Protein AF-A0A3M7P753-F1 (afdb_monomer)

Foldseek 3Di:
DDDDDDDDDDDDDDPPPPPVPPPPPDPDDDPDDDPDFDKDWQDWDQDPVVVVVCQCVCVGLLFNWDWDDWDQDQQGIKTKTAGPCVVVPGPKMKIWGQGPVRTTTIIITPSCPVRDDSDPVPPPPPPDDD

Secondary structure (DSSP, 8-state):
--------------------------SS----SSSPPPEEEEEE-S-HHHHHHHHHTT-STTS-EEEEEEEEETTEEEEEEEEGGGGGT---EEEEEEETT--EEEEEE----TTS-S-GGGTTS-----

Mean predicted aligned error: 15.78 Å

Solvent-accessible surface area (backbone atoms only — not comparable to full-atom values): 8596 Å² total; per-residue (Å²): 140,88,85,86,90,83,84,89,83,91,79,87,80,85,78,80,78,75,71,78,78,79,71,74,84,64,96,59,92,74,84,80,84,74,96,65,82,53,67,44,82,74,50,71,56,94,46,74,67,59,50,52,49,35,40,74,70,35,69,50,86,60,35,56,67,37,85,72,51,75,45,83,48,97,69,26,40,39,36,35,26,36,38,69,51,36,90,75,68,42,82,42,38,37,36,40,39,41,28,77,89,69,49,36,39,36,31,36,26,63,86,73,56,88,77,52,74,74,72,71,84,70,83,83,78,80,88,72,87,131

Nearest PDB structures (foldseek):
  8k31-assembly1_B  TM=5.713E-01  e=4.071E-02  Arabidopsis thaliana
  6j4g-assembly1_B  TM=6.780E-01  e=1.963E-01  Arabidopsis thaliana
  6j4e-assembly1_B  TM=6.918E-01  e=3.950E-01  Arabidopsis thaliana
  2xnf-assembly1_A  TM=4.597E-01  e=1.343E+00  Homo sapiens
  6td9-assembly1_A  TM=3.100E-01  e=1.343E+00  Pseudomonas aeruginosa PAO1

Radius of gyration: 22.01 Å; Cα contacts (8 Å, |Δi|>4): 156; chains: 1; bounding box: 57×70×33 Å

Sequence (130 aa):
MEITESSERILENEIDETINDSEEIESQPRAKRGKGLVYDHLCNFESFETISEEIKNGKIGHNQWIFCGLKNTQNGDKYWYDCSFSKHGCKVRMFLLITSDNVKRVFVSNNEHDNHEEDARDASATTSLR

Organism: Brachionus plicatilis (NCBI:txid10195)

pLDDT: mean 71.64, std 20.04, range [32.22, 94.56]

Structure (mmCIF, N/CA/C/O backbone):
data_AF-A0A3M7P753-F1
#
_entry.id   AF-A0A3M7P753-F1
#
loop_
_atom_site.group_PDB
_atom_site.id
_atom_site.type_symbol
_atom_site.label_atom_id
_atom_site.label_alt_id
_atom_site.label_comp_id
_atom_site.label_asym_id
_atom_site.label_entity_id
_atom_site.label_seq_id
_atom_site.pdbx_PDB_ins_code
_atom_site.Cartn_x
_atom_site.Cartn_y
_atom_site.Cartn_z
_atom_site.occupancy
_atom_site.B_iso_or_equiv
_atom_site.auth_seq_id
_atom_site.auth_comp_id
_atom_site.auth_asym_id
_atom_site.auth_atom_id
_atom_site.pdbx_PDB_model_num
ATOM 1 N N . MET A 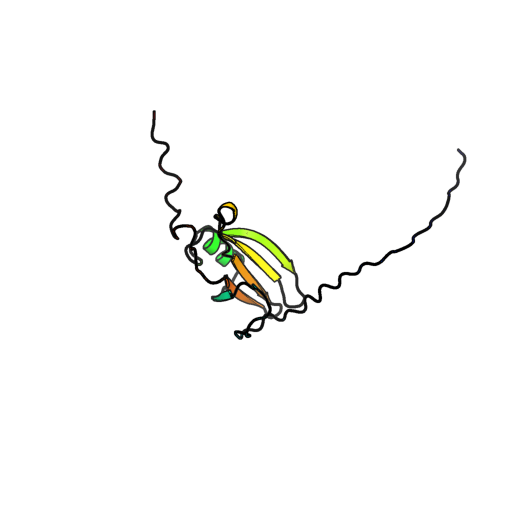1 1 ? 4.868 59.446 12.904 1.00 50.25 1 MET A N 1
ATOM 2 C CA . MET A 1 1 ? 3.474 59.010 13.096 1.00 50.25 1 MET A CA 1
ATOM 3 C C . MET A 1 1 ? 2.635 59.796 12.126 1.00 50.25 1 MET A C 1
ATOM 5 O O . MET A 1 1 ? 2.622 61.005 12.262 1.00 50.25 1 MET A O 1
ATOM 9 N N . GLU A 1 2 ? 2.027 59.110 11.168 1.00 43.06 2 GLU A N 1
ATOM 10 C CA . GLU A 1 2 ? 0.705 59.377 10.595 1.00 43.06 2 GLU A CA 1
ATOM 11 C C . GLU A 1 2 ? 0.325 58.122 9.785 1.00 43.06 2 GLU A C 1
ATOM 13 O O . GLU A 1 2 ? 1.200 57.399 9.306 1.00 43.06 2 GLU A O 1
ATOM 18 N N . ILE A 1 3 ? -0.964 57.794 9.814 1.00 48.00 3 ILE A N 1
ATOM 19 C CA . ILE A 1 3 ? -1.592 56.486 9.565 1.00 48.00 3 ILE A CA 1
ATOM 20 C C . ILE A 1 3 ? -2.445 56.585 8.282 1.00 48.00 3 ILE A C 1
ATOM 22 O O . ILE A 1 3 ? -2.751 57.697 7.858 1.00 48.00 3 ILE A O 1
ATOM 26 N N . THR A 1 4 ? -2.894 55.426 7.777 1.00 43.78 4 THR A N 1
ATOM 27 C CA . THR A 1 4 ? -4.009 55.114 6.835 1.00 43.78 4 THR A CA 1
ATOM 28 C C . THR A 1 4 ? -3.548 54.667 5.439 1.00 43.78 4 THR A C 1
ATOM 30 O O . THR A 1 4 ? -2.857 55.393 4.737 1.00 43.78 4 THR A O 1
ATOM 33 N N . GLU A 1 5 ? -3.616 53.368 5.114 1.00 52.47 5 GLU A N 1
ATOM 34 C CA . GLU A 1 5 ? -4.777 52.532 4.717 1.00 52.47 5 GLU A CA 1
ATOM 35 C C . GLU A 1 5 ? -5.322 52.845 3.309 1.00 52.47 5 GLU A C 1
ATOM 37 O O . GLU A 1 5 ? -6.001 53.843 3.091 1.00 52.47 5 GLU A O 1
ATOM 42 N N . SER A 1 6 ? -5.086 51.931 2.359 1.00 54.47 6 SER A N 1
ATOM 43 C CA . SER A 1 6 ? -5.949 51.709 1.188 1.00 54.47 6 SER A CA 1
ATOM 44 C C . SER A 1 6 ? -5.965 50.194 0.908 1.00 54.47 6 SER A C 1
ATOM 46 O O . SER A 1 6 ? -4.929 49.578 0.688 1.00 54.47 6 SER A O 1
ATOM 48 N N . SER A 1 7 ? -7.014 49.492 1.335 1.00 52.59 7 SER A N 1
ATOM 49 C CA . SER A 1 7 ? -8.327 49.280 0.704 1.00 52.59 7 SER A CA 1
ATOM 50 C C . SER A 1 7 ? -8.292 48.219 -0.410 1.00 52.59 7 SER A C 1
ATOM 52 O O . SER A 1 7 ? -7.679 48.386 -1.462 1.00 52.59 7 SER A O 1
ATOM 54 N N . GLU A 1 8 ? -8.955 47.112 -0.078 1.00 51.38 8 GLU A N 1
ATOM 55 C CA . GLU A 1 8 ? -9.165 45.846 -0.781 1.00 51.38 8 GLU A CA 1
ATOM 56 C C . GLU A 1 8 ? -9.683 45.997 -2.213 1.00 51.38 8 GLU A C 1
ATOM 58 O O . GLU A 1 8 ? -10.508 46.876 -2.450 1.00 51.38 8 GLU A O 1
ATOM 63 N N . ARG A 1 9 ? -9.322 45.049 -3.103 1.00 50.38 9 ARG A N 1
ATOM 64 C CA . ARG A 1 9 ? -10.227 44.454 -4.117 1.00 50.38 9 ARG A CA 1
ATOM 65 C C . ARG A 1 9 ? -9.824 43.003 -4.403 1.00 50.38 9 ARG A C 1
ATOM 67 O O . ARG A 1 9 ? -8.890 42.744 -5.156 1.00 50.38 9 ARG A O 1
ATOM 74 N N . ILE A 1 10 ? -10.552 42.079 -3.785 1.00 52.84 10 ILE A N 1
ATOM 75 C CA . ILE A 1 10 ? -10.675 40.679 -4.200 1.00 52.84 10 ILE A CA 1
ATOM 76 C C . ILE A 1 10 ? -11.461 40.671 -5.513 1.00 52.84 10 ILE A C 1
ATOM 78 O O . ILE A 1 10 ? -12.534 41.269 -5.562 1.00 52.84 10 ILE A O 1
ATOM 82 N N . LEU A 1 11 ? -10.961 39.994 -6.547 1.00 49.19 11 LEU A N 1
ATOM 83 C CA . LEU A 1 11 ? -11.823 39.360 -7.541 1.00 49.19 11 LEU A CA 1
ATOM 84 C C . LEU A 1 11 ? -11.255 37.987 -7.883 1.00 49.19 11 LEU A C 1
ATOM 86 O O . LEU A 1 11 ? -10.177 37.839 -8.460 1.00 49.19 11 LEU A O 1
ATOM 90 N N . GLU A 1 12 ? -12.026 37.015 -7.424 1.00 51.06 12 GLU A N 1
ATOM 91 C CA . GLU A 1 12 ? -12.032 35.609 -7.763 1.00 51.06 12 GLU A CA 1
ATOM 92 C C . GLU A 1 12 ? -12.062 35.439 -9.280 1.00 51.06 12 GLU A C 1
ATOM 94 O O . GLU A 1 12 ? -12.852 36.087 -9.958 1.00 51.06 12 GLU A O 1
ATOM 99 N N . ASN A 1 13 ? -11.253 34.522 -9.799 1.00 49.16 13 ASN A N 1
ATOM 100 C CA . ASN A 1 13 ? -11.651 33.766 -10.973 1.00 49.16 13 ASN A CA 1
ATOM 101 C C . ASN A 1 13 ? -11.432 32.295 -10.639 1.00 49.16 13 ASN A C 1
ATOM 103 O O . ASN A 1 13 ? -10.321 31.766 -10.691 1.00 49.16 13 ASN A O 1
ATOM 107 N N . GLU A 1 14 ? -12.541 31.697 -10.224 1.00 55.38 14 GLU A N 1
ATOM 108 C CA . GLU A 1 14 ? -12.791 30.273 -10.134 1.00 55.38 14 GLU A CA 1
ATOM 109 C C . GLU A 1 14 ? -12.331 29.575 -11.418 1.00 55.38 14 GLU A C 1
ATOM 111 O O . GLU A 1 14 ? -12.816 29.852 -12.516 1.00 55.38 14 GLU A O 1
ATOM 116 N N . ILE A 1 15 ? -11.426 28.616 -11.268 1.00 55.38 15 ILE A N 1
ATOM 117 C CA . ILE A 1 15 ? -11.492 27.401 -12.070 1.00 55.38 15 ILE A CA 1
ATOM 118 C C . ILE A 1 15 ? -11.476 26.276 -11.048 1.00 55.38 15 ILE A C 1
ATOM 120 O O . ILE A 1 15 ? -10.440 25.707 -10.710 1.00 55.38 15 ILE A O 1
ATOM 124 N N . ASP A 1 16 ? -12.654 26.056 -10.474 1.00 48.38 16 ASP A N 1
ATOM 125 C CA . ASP A 1 16 ? -12.979 24.856 -9.725 1.00 48.38 16 ASP A CA 1
ATOM 126 C C . ASP A 1 16 ? -12.982 23.692 -10.723 1.00 48.38 16 ASP A C 1
ATOM 128 O O . ASP A 1 16 ? -14.005 23.327 -11.308 1.00 48.38 16 ASP A O 1
ATOM 132 N N . GLU A 1 17 ? -11.796 23.145 -10.998 1.00 49.81 17 GLU A N 1
ATOM 133 C CA . GLU A 1 17 ? -11.681 21.810 -11.568 1.00 49.81 17 GLU A CA 1
ATOM 134 C C . GLU A 1 17 ? -12.139 20.830 -10.487 1.00 49.81 17 GLU A C 1
ATOM 136 O O . GLU A 1 17 ? -11.339 20.194 -9.800 1.00 49.81 17 GLU A O 1
ATOM 141 N N . THR A 1 18 ? -13.461 20.722 -10.336 1.00 50.25 18 THR A N 1
ATOM 142 C CA . THR A 1 18 ? -14.122 19.609 -9.664 1.00 50.25 18 THR A CA 1
ATOM 143 C C . THR A 1 18 ? -13.765 18.337 -10.418 1.00 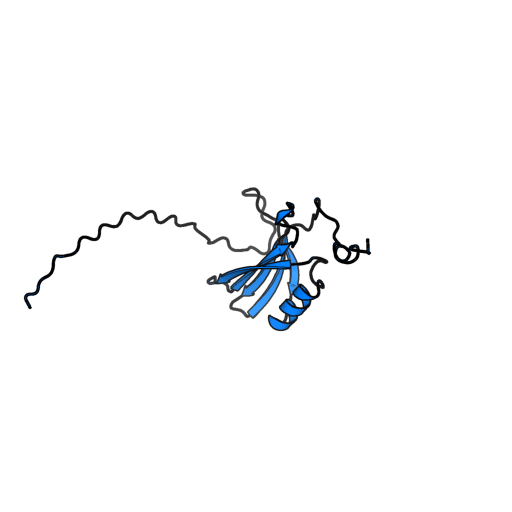50.25 18 THR A C 1
ATOM 145 O O . THR A 1 18 ? -14.511 17.813 -11.248 1.00 50.25 18 THR A O 1
ATOM 148 N N . ILE A 1 19 ? -12.586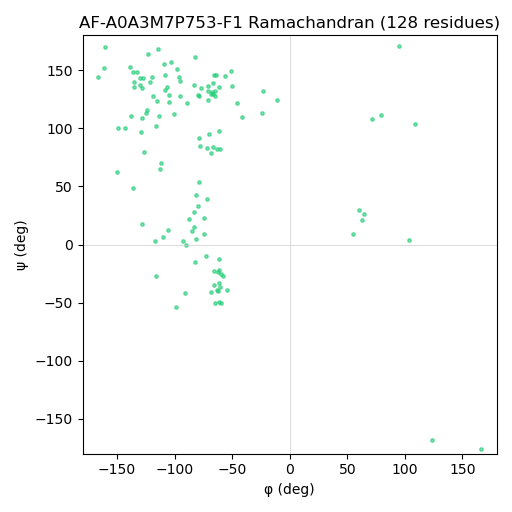 17.800 -10.117 1.00 49.03 19 ILE A N 1
ATOM 149 C CA . ILE A 1 19 ? -12.307 16.389 -10.295 1.00 49.03 19 ILE A CA 1
ATOM 150 C C . ILE A 1 19 ? -13.308 15.714 -9.368 1.00 49.03 19 ILE A C 1
ATOM 152 O O . ILE A 1 19 ? -13.144 15.689 -8.150 1.00 49.03 19 ILE A O 1
ATOM 156 N N . ASN A 1 20 ? -14.414 15.266 -9.954 1.00 46.00 20 ASN A N 1
ATOM 157 C CA . ASN A 1 20 ? -15.421 14.465 -9.290 1.00 46.00 20 ASN A CA 1
ATOM 158 C C . ASN A 1 20 ? -14.770 13.137 -8.880 1.00 46.00 20 ASN A C 1
ATOM 160 O O . ASN A 1 20 ? -14.865 12.136 -9.583 1.00 46.00 20 ASN A O 1
ATOM 164 N N . ASP A 1 21 ? -14.068 13.158 -7.752 1.00 50.16 21 ASP A N 1
ATOM 165 C CA . ASP A 1 21 ? -13.263 12.070 -7.195 1.00 50.16 21 ASP A CA 1
ATOM 166 C C . ASP A 1 21 ? -14.138 11.076 -6.407 1.00 50.16 21 ASP A C 1
ATOM 168 O O . ASP A 1 21 ? -13.696 10.418 -5.466 1.00 50.16 21 ASP A O 1
ATOM 172 N N . SER A 1 22 ? -15.412 10.970 -6.798 1.00 46.88 22 SER A N 1
ATOM 173 C CA . SER A 1 22 ? -16.346 9.940 -6.340 1.00 46.88 22 SER A CA 1
ATOM 174 C C . SER A 1 22 ? -16.139 8.640 -7.123 1.00 46.88 22 SER A C 1
ATOM 176 O O . SER A 1 22 ? -17.103 7.996 -7.536 1.00 46.88 22 SER A O 1
ATOM 178 N N . GLU A 1 23 ? -14.887 8.236 -7.356 1.00 47.94 23 GLU A N 1
ATOM 179 C CA . GLU A 1 23 ? -14.609 6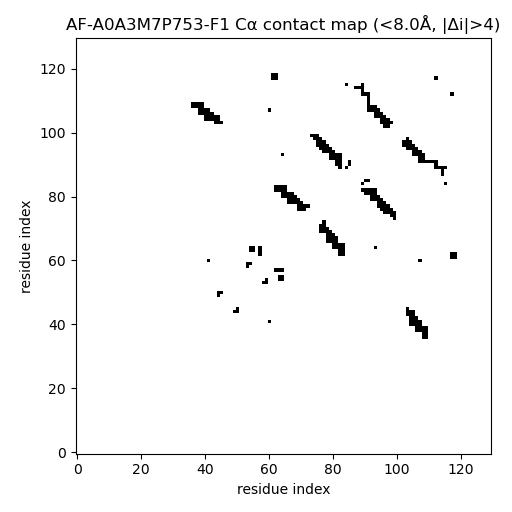.861 -7.762 1.00 47.94 23 GLU A CA 1
ATOM 180 C C . GLU A 1 23 ? -14.679 5.979 -6.514 1.00 47.94 23 GLU A C 1
ATOM 182 O O . GLU A 1 23 ? -13.697 5.703 -5.824 1.00 47.94 23 GLU A O 1
ATOM 187 N N . GLU A 1 24 ? -15.915 5.581 -6.215 1.00 45.41 24 GLU A N 1
ATOM 188 C CA . GLU A 1 24 ? -16.249 4.381 -5.465 1.00 45.41 24 GLU A CA 1
ATOM 189 C C . GLU A 1 24 ? -15.330 3.249 -5.943 1.00 45.41 24 GLU A C 1
ATOM 191 O O . GLU A 1 24 ? -15.414 2.796 -7.087 1.00 45.41 24 GLU A O 1
ATOM 196 N N . ILE A 1 25 ? -14.391 2.836 -5.086 1.00 49.91 25 ILE A N 1
ATOM 197 C CA . ILE A 1 25 ? -13.548 1.667 -5.340 1.00 49.91 25 ILE A CA 1
ATOM 198 C C . ILE A 1 25 ? -14.468 0.462 -5.180 1.00 49.91 25 ILE A C 1
ATOM 200 O O . ILE A 1 25 ? -14.587 -0.126 -4.104 1.00 49.91 25 ILE A O 1
ATOM 204 N N . GLU A 1 26 ? -15.191 0.147 -6.247 1.00 44.44 26 GLU A N 1
ATOM 205 C CA . GLU A 1 26 ? -16.006 -1.045 -6.299 1.00 44.44 26 GLU A CA 1
ATOM 206 C C . GLU A 1 26 ? -15.129 -2.286 -6.161 1.00 44.44 26 GLU A C 1
ATOM 208 O O . GLU A 1 26 ? -14.088 -2.437 -6.797 1.00 44.44 26 GLU A O 1
ATOM 213 N N . SER A 1 27 ? -15.600 -3.213 -5.333 1.00 48.56 27 SER A N 1
ATOM 214 C CA . SER A 1 27 ? -15.001 -4.528 -5.094 1.00 48.56 27 SER A CA 1
ATOM 215 C C . SER A 1 27 ? -15.218 -5.521 -6.247 1.00 48.56 27 SER A C 1
ATOM 217 O O . SER A 1 27 ? -14.914 -6.705 -6.106 1.00 48.56 27 SER A O 1
ATOM 219 N N . GLN A 1 28 ? -15.743 -5.061 -7.388 1.00 42.50 28 GLN A N 1
ATOM 220 C CA . GLN A 1 28 ? -16.011 -5.873 -8.572 1.00 42.50 28 GLN A CA 1
ATOM 221 C C . GLN A 1 28 ? -15.211 -5.368 -9.781 1.00 42.50 28 GLN A C 1
ATOM 223 O O . GLN A 1 28 ? -15.048 -4.158 -9.952 1.00 42.50 28 GLN A O 1
ATOM 228 N N . PRO A 1 29 ? -14.733 -6.266 -10.662 1.00 41.53 29 PRO A N 1
ATOM 229 C CA . PRO A 1 29 ? -14.021 -5.870 -11.868 1.00 41.53 29 PRO A CA 1
ATOM 230 C C . PRO A 1 29 ? -15.000 -5.221 -12.857 1.00 41.53 29 PRO A C 1
ATOM 232 O O . PRO A 1 29 ? -15.669 -5.900 -13.637 1.00 41.53 29 PRO A O 1
ATOM 235 N N . ARG A 1 30 ? -15.097 -3.886 -12.840 1.00 46.62 30 ARG A N 1
ATOM 236 C CA . ARG A 1 30 ? -15.798 -3.132 -13.887 1.00 46.62 30 ARG A CA 1
ATOM 237 C C . ARG A 1 30 ? -14.997 -3.161 -15.188 1.00 46.62 30 ARG A C 1
ATOM 239 O O . ARG A 1 30 ? -13.787 -2.937 -15.214 1.00 46.62 30 ARG A O 1
ATOM 246 N N . ALA A 1 31 ? -15.697 -3.380 -16.298 1.00 46.97 31 ALA A N 1
ATOM 247 C CA . ALA A 1 31 ? -15.132 -3.221 -17.629 1.00 46.97 31 ALA A CA 1
ATOM 248 C C . ALA A 1 31 ? -14.815 -1.738 -17.924 1.00 46.97 31 ALA A C 1
ATOM 250 O O . ALA A 1 31 ? -15.635 -0.847 -17.716 1.00 46.97 31 ALA A O 1
ATOM 251 N N . LYS A 1 32 ? -13.588 -1.536 -18.416 1.00 52.06 32 LYS A N 1
ATOM 252 C CA . LYS A 1 32 ? -12.870 -0.320 -18.843 1.00 52.06 32 LYS A CA 1
ATOM 253 C C . LYS A 1 32 ? -13.649 1.000 -18.997 1.00 52.06 32 LYS A C 1
ATOM 255 O O . LYS A 1 32 ? -14.424 1.184 -19.935 1.00 52.06 32 LYS A O 1
ATOM 260 N N . ARG A 1 33 ? -13.143 2.012 -18.281 1.00 32.22 33 ARG A N 1
ATOM 261 C CA . ARG A 1 33 ? -12.933 3.375 -18.800 1.00 32.22 33 ARG A CA 1
ATOM 262 C C . ARG A 1 33 ? -11.476 3.790 -18.512 1.00 32.22 33 ARG A C 1
ATOM 264 O O . ARG A 1 33 ? -11.108 3.994 -17.367 1.00 32.22 33 ARG A O 1
ATOM 271 N N . GLY A 1 34 ? -10.637 3.875 -19.551 1.00 42.69 34 GLY A N 1
ATOM 272 C CA . GLY A 1 34 ? -9.250 4.379 -19.473 1.00 42.69 34 GLY A CA 1
ATOM 273 C C . GLY A 1 34 ? -8.134 3.331 -19.294 1.00 42.69 34 GLY A C 1
ATOM 274 O O . GLY A 1 34 ? -8.389 2.151 -19.066 1.00 42.69 34 GLY A O 1
ATOM 275 N N . LYS A 1 35 ? -6.870 3.781 -19.410 1.00 55.16 35 LYS A N 1
ATOM 276 C CA . LYS A 1 35 ? -5.624 3.028 -19.113 1.00 55.16 35 LYS A CA 1
ATOM 277 C C . LYS A 1 35 ? -5.430 2.829 -17.592 1.00 55.16 35 LYS A C 1
ATOM 279 O O . LYS A 1 35 ? -4.330 3.023 -17.082 1.00 55.16 35 LYS A O 1
ATOM 284 N N . GLY A 1 36 ? -6.511 2.564 -16.861 1.00 56.69 36 GLY A N 1
ATOM 285 C CA . GLY A 1 36 ? -6.481 2.409 -15.410 1.00 56.69 36 GLY A CA 1
ATOM 286 C C . GLY A 1 36 ? -5.698 1.160 -15.015 1.00 56.69 36 GLY A C 1
ATOM 287 O O . GLY A 1 36 ? -5.816 0.123 -15.667 1.00 56.69 36 GLY A O 1
ATOM 288 N N . LEU A 1 37 ? -4.885 1.273 -13.966 1.00 67.19 37 LEU A N 1
ATOM 289 C CA . LEU A 1 37 ? -4.260 0.119 -13.328 1.00 67.19 37 LEU A CA 1
ATOM 290 C C . LEU A 1 37 ? -5.363 -0.722 -12.670 1.00 67.19 37 LEU A C 1
ATOM 292 O O . LEU A 1 37 ? -6.201 -0.184 -11.950 1.00 67.19 37 LEU A O 1
ATOM 296 N N . VAL A 1 38 ? -5.373 -2.026 -12.944 1.00 76.06 38 VAL A N 1
ATOM 297 C CA . VAL A 1 38 ? -6.232 -2.993 -12.243 1.00 76.06 38 VAL A CA 1
ATOM 298 C C . VAL A 1 38 ? -5.527 -3.381 -10.954 1.00 76.06 38 VAL A C 1
ATOM 300 O O . VAL A 1 38 ? -4.316 -3.573 -10.990 1.00 76.06 38 VAL A O 1
ATOM 303 N N . TYR A 1 39 ? -6.261 -3.472 -9.847 1.00 84.06 39 TYR A N 1
ATOM 304 C CA . TYR A 1 39 ? -5.721 -3.802 -8.531 1.00 84.06 39 TYR A CA 1
ATOM 305 C C . TYR A 1 39 ? -6.333 -5.092 -8.000 1.00 84.06 39 TYR A C 1
ATOM 307 O O . TYR A 1 39 ? -7.555 -5.196 -7.905 1.00 84.06 39 TYR A O 1
ATOM 315 N N . ASP A 1 40 ? -5.478 -6.021 -7.591 1.00 86.75 40 ASP A N 1
ATOM 316 C CA . ASP A 1 40 ? -5.871 -7.265 -6.946 1.00 86.75 40 ASP A CA 1
ATOM 317 C C . ASP A 1 40 ? -5.808 -7.118 -5.429 1.00 86.75 40 ASP A C 1
ATOM 319 O O . ASP A 1 40 ? -4.908 -6.475 -4.879 1.00 86.75 40 ASP A O 1
ATOM 323 N N . HIS A 1 41 ? -6.780 -7.713 -4.736 1.00 90.19 41 HIS A N 1
ATOM 324 C CA . HIS A 1 41 ? -6.736 -7.841 -3.282 1.00 90.19 41 HIS A CA 1
ATOM 325 C C . HIS A 1 41 ? -5.669 -8.864 -2.901 1.00 90.19 41 HIS A C 1
ATOM 327 O O . HIS A 1 41 ? -5.716 -10.006 -3.352 1.00 90.19 41 HIS A O 1
ATOM 333 N N . LEU A 1 42 ? -4.718 -8.449 -2.065 1.00 89.06 42 LEU A N 1
ATOM 334 C CA . LEU A 1 42 ? -3.614 -9.305 -1.642 1.00 89.06 42 LEU A CA 1
ATOM 335 C C . LEU A 1 42 ? -3.876 -9.923 -0.266 1.00 89.06 42 LEU A C 1
ATOM 337 O O . LEU A 1 42 ? -3.793 -11.137 -0.097 1.00 89.06 42 LEU A O 1
ATOM 341 N N . CYS A 1 43 ? -4.175 -9.091 0.734 1.00 91.31 43 CYS A N 1
ATOM 342 C CA . CYS A 1 43 ? -4.436 -9.549 2.096 1.00 91.31 43 CYS A CA 1
ATOM 343 C C . CYS A 1 43 ? -5.199 -8.509 2.928 1.00 91.31 43 CYS A C 1
ATOM 345 O O . CYS A 1 43 ? -5.382 -7.354 2.532 1.00 91.31 43 CYS A O 1
ATOM 347 N N . ASN A 1 44 ? -5.655 -8.938 4.104 1.00 94.56 44 ASN A N 1
ATOM 348 C CA . ASN A 1 44 ? -6.148 -8.059 5.163 1.00 94.56 44 ASN A CA 1
ATOM 349 C C . ASN A 1 44 ? -5.073 -7.932 6.248 1.00 94.56 44 ASN A C 1
ATOM 351 O O . ASN A 1 44 ? -4.243 -8.829 6.387 1.00 94.56 44 ASN A O 1
ATOM 355 N N . PHE A 1 45 ? -5.110 -6.858 7.037 1.00 93.94 45 PHE A N 1
ATOM 356 C CA . PHE A 1 45 ? -4.160 -6.646 8.134 1.00 93.94 45 PHE A CA 1
ATOM 357 C C . PHE A 1 45 ? -4.841 -6.093 9.389 1.00 93.94 45 PHE A C 1
ATOM 359 O O . PHE A 1 45 ? -5.862 -5.417 9.308 1.00 93.94 45 PHE A O 1
ATOM 366 N N . GLU A 1 46 ? -4.275 -6.360 10.565 1.00 90.88 46 GLU A N 1
ATOM 367 C CA . GLU A 1 46 ? -4.879 -5.952 11.842 1.00 90.88 46 GLU A CA 1
ATOM 368 C C . GLU A 1 46 ? -4.408 -4.571 12.308 1.00 90.88 46 GLU A C 1
ATOM 370 O O . GLU A 1 46 ? -5.212 -3.749 12.756 1.00 90.88 46 GLU A O 1
ATOM 375 N N . SER A 1 47 ? -3.113 -4.285 12.168 1.00 91.12 47 SER A N 1
ATOM 376 C CA . SER A 1 47 ? -2.487 -3.037 12.609 1.00 91.12 47 SER A CA 1
ATOM 377 C C . SER A 1 47 ? -1.639 -2.424 11.504 1.00 91.12 47 SER A C 1
ATOM 379 O O . SER A 1 47 ? -0.961 -3.132 10.754 1.00 91.12 47 SER A O 1
ATOM 381 N N . PHE A 1 48 ? -1.656 -1.090 11.435 1.00 89.38 48 PHE A N 1
ATOM 382 C CA . PHE A 1 48 ? -0.803 -0.336 10.522 1.00 89.38 48 PHE A CA 1
ATOM 383 C C . PHE A 1 48 ? 0.687 -0.564 10.816 1.00 89.38 48 PHE A C 1
ATOM 385 O O . PHE A 1 48 ? 1.499 -0.594 9.895 1.00 89.38 48 PHE A O 1
ATOM 392 N N . GLU A 1 49 ? 1.049 -0.770 12.083 1.00 91.44 49 GLU A N 1
ATOM 393 C CA . GLU A 1 49 ? 2.428 -1.042 12.498 1.00 91.44 49 GLU A CA 1
ATOM 394 C C . GLU A 1 49 ? 2.916 -2.376 11.927 1.00 91.44 49 GLU A C 1
ATOM 396 O O . GLU A 1 49 ? 3.941 -2.415 11.247 1.00 91.44 49 GLU A O 1
ATOM 401 N N . THR A 1 50 ? 2.129 -3.442 12.108 1.00 92.06 50 THR A N 1
ATOM 402 C CA . THR A 1 50 ? 2.451 -4.786 11.614 1.00 92.06 50 THR A CA 1
ATOM 403 C C . THR A 1 50 ? 2.610 -4.797 10.099 1.00 92.06 50 THR A C 1
ATOM 405 O O . THR A 1 50 ? 3.640 -5.242 9.596 1.00 92.06 50 THR A O 1
ATOM 408 N N . ILE A 1 51 ? 1.643 -4.244 9.357 1.00 93.56 51 ILE A N 1
ATOM 409 C CA . ILE A 1 51 ? 1.740 -4.233 7.892 1.00 93.56 51 ILE A CA 1
ATOM 410 C C . ILE A 1 51 ? 2.903 -3.357 7.413 1.00 93.56 51 ILE A C 1
ATOM 412 O O . ILE A 1 51 ? 3.585 -3.708 6.455 1.00 93.56 51 ILE A O 1
ATOM 416 N N . SER A 1 52 ? 3.203 -2.256 8.110 1.00 90.69 52 SER A N 1
ATOM 417 C CA . SER A 1 52 ? 4.356 -1.411 7.785 1.00 90.69 52 SER A CA 1
ATOM 418 C C . SER A 1 52 ? 5.680 -2.159 7.941 1.00 90.69 52 SER A C 1
ATOM 420 O O . SER A 1 52 ? 6.581 -1.982 7.119 1.00 90.69 52 SER A O 1
ATOM 422 N N . GLU A 1 53 ? 5.822 -2.998 8.969 1.00 91.75 53 GLU A N 1
ATOM 423 C CA . GLU A 1 53 ? 6.997 -3.860 9.127 1.00 91.75 53 GLU A CA 1
ATOM 424 C C . GLU A 1 53 ? 7.058 -4.954 8.060 1.00 91.75 53 GLU A C 1
ATOM 426 O O . GLU A 1 53 ? 8.129 -5.216 7.514 1.00 91.75 53 GLU A O 1
ATOM 431 N N . GLU A 1 54 ? 5.934 -5.580 7.716 1.00 91.50 54 GLU A N 1
ATOM 432 C CA . GLU A 1 54 ? 5.886 -6.597 6.660 1.00 91.50 54 GLU A CA 1
ATOM 433 C C . GLU A 1 54 ? 6.268 -6.030 5.288 1.00 91.50 54 GLU A C 1
ATOM 435 O O . GLU A 1 54 ? 7.036 -6.661 4.556 1.00 91.50 54 GLU A O 1
ATOM 440 N N . ILE A 1 55 ? 5.813 -4.813 4.975 1.00 91.19 55 ILE A N 1
ATOM 441 C CA . ILE A 1 55 ? 6.192 -4.078 3.762 1.00 91.19 55 ILE A CA 1
ATOM 442 C C . ILE A 1 55 ? 7.698 -3.802 3.753 1.00 91.19 55 ILE A C 1
ATOM 444 O O . ILE A 1 55 ? 8.371 -4.106 2.769 1.00 91.19 55 ILE A O 1
ATOM 448 N N . LYS A 1 56 ? 8.250 -3.266 4.851 1.00 87.38 56 LYS A N 1
ATOM 449 C CA . LYS A 1 56 ? 9.691 -2.969 4.968 1.00 87.38 56 LYS A CA 1
ATOM 450 C C . LYS A 1 56 ? 10.558 -4.219 4.833 1.00 87.38 56 LYS A C 1
ATOM 452 O O . LYS A 1 56 ? 11.628 -4.159 4.238 1.00 87.38 56 LYS A O 1
ATOM 457 N N . ASN A 1 57 ? 10.087 -5.342 5.366 1.00 87.44 57 ASN A N 1
ATOM 458 C CA . ASN A 1 57 ? 10.786 -6.623 5.313 1.00 87.44 57 ASN A CA 1
ATOM 459 C C . ASN A 1 57 ? 10.583 -7.372 3.982 1.00 87.44 57 ASN A C 1
ATOM 461 O O . ASN A 1 57 ? 11.029 -8.513 3.858 1.00 87.44 57 ASN A O 1
ATOM 465 N N . GLY A 1 58 ? 9.897 -6.772 2.999 1.00 84.00 58 GLY A N 1
ATOM 466 C CA . GLY A 1 58 ? 9.668 -7.378 1.684 1.00 84.00 58 GLY A CA 1
ATOM 467 C C . GLY A 1 58 ? 8.808 -8.644 1.735 1.00 84.00 58 GLY A C 1
ATOM 468 O O . GLY A 1 58 ? 8.949 -9.521 0.884 1.00 84.00 58 GLY A O 1
ATOM 469 N N . LYS A 1 59 ? 7.948 -8.774 2.755 1.00 84.19 59 LYS A N 1
ATOM 470 C CA . LYS A 1 59 ? 7.009 -9.900 2.895 1.00 84.19 59 LYS A CA 1
ATOM 471 C C . LYS A 1 59 ? 5.739 -9.710 2.066 1.00 84.19 59 LYS A C 1
ATOM 473 O O . LYS A 1 59 ? 5.000 -10.665 1.858 1.00 84.19 59 LYS A O 1
ATOM 478 N N . ILE A 1 60 ? 5.489 -8.489 1.597 1.00 82.38 60 ILE A N 1
ATOM 479 C CA . ILE A 1 60 ? 4.295 -8.133 0.832 1.00 82.38 60 ILE A CA 1
ATOM 480 C C . ILE A 1 60 ? 4.629 -8.091 -0.657 1.00 82.38 60 ILE A C 1
ATOM 482 O O . ILE A 1 60 ? 5.384 -7.230 -1.110 1.00 82.38 60 ILE A O 1
ATOM 486 N N . GLY A 1 61 ? 4.058 -9.036 -1.408 1.00 70.19 61 GLY A N 1
ATOM 487 C CA . GLY A 1 61 ? 4.132 -9.080 -2.869 1.00 70.19 61 GLY A CA 1
ATOM 488 C C . GLY A 1 61 ? 5.549 -9.195 -3.430 1.00 70.19 61 GLY A C 1
ATOM 489 O O . GLY A 1 61 ? 5.786 -8.628 -4.481 1.00 70.19 61 GLY A O 1
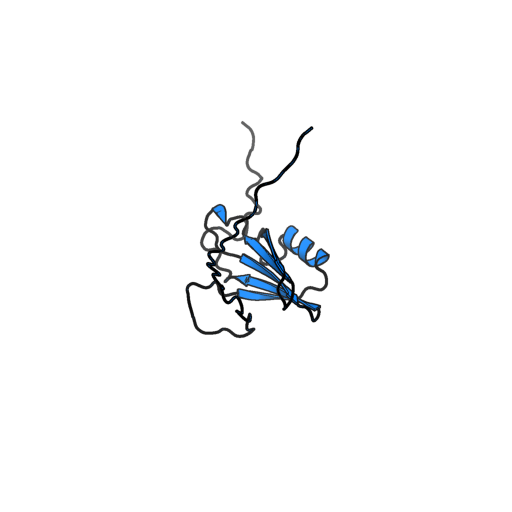ATOM 490 N N . HIS A 1 62 ? 6.486 -9.828 -2.707 1.00 69.69 62 HIS A N 1
ATOM 491 C CA . HIS A 1 62 ? 7.899 -10.037 -3.092 1.00 69.69 62 HIS A CA 1
ATOM 492 C C . HIS A 1 62 ? 8.705 -8.776 -3.462 1.00 69.69 62 HIS A C 1
ATOM 494 O O . HIS A 1 62 ? 9.862 -8.868 -3.853 1.00 69.69 62 HIS A O 1
ATOM 500 N N . ASN A 1 63 ? 8.149 -7.588 -3.234 1.00 72.44 63 ASN A N 1
ATOM 501 C CA . ASN A 1 63 ? 8.682 -6.331 -3.734 1.00 72.44 63 ASN A CA 1
ATOM 502 C C . ASN A 1 63 ? 9.285 -5.451 -2.640 1.00 72.44 63 ASN A C 1
ATOM 504 O O . ASN A 1 63 ? 8.885 -5.486 -1.474 1.00 72.44 63 ASN A O 1
ATOM 508 N N . GLN A 1 64 ? 10.209 -4.582 -3.053 1.00 85.81 64 GLN A N 1
ATOM 509 C CA . GLN A 1 64 ? 10.609 -3.425 -2.259 1.00 85.81 64 GLN A CA 1
ATOM 510 C C . GLN A 1 64 ? 9.709 -2.237 -2.593 1.00 85.81 64 GLN A C 1
ATOM 512 O O . GLN A 1 64 ? 9.642 -1.782 -3.736 1.00 85.81 64 GLN A O 1
ATOM 517 N N . TRP A 1 65 ? 9.038 -1.722 -1.571 1.00 91.00 65 TRP A N 1
ATOM 518 C CA . TRP A 1 65 ? 8.053 -0.658 -1.697 1.00 91.00 65 TRP A CA 1
ATOM 519 C C . TRP A 1 65 ? 8.599 0.665 -1.170 1.00 91.00 65 TRP A C 1
ATOM 521 O O . TRP A 1 65 ? 9.169 0.731 -0.081 1.00 91.00 65 TRP A O 1
ATOM 531 N N . ILE A 1 66 ? 8.371 1.736 -1.921 1.00 91.62 66 ILE A N 1
ATOM 532 C CA . ILE A 1 66 ? 8.671 3.106 -1.514 1.00 91.62 66 ILE A CA 1
ATOM 533 C C . ILE A 1 66 ? 7.355 3.778 -1.152 1.00 91.62 66 ILE A C 1
ATOM 535 O O . I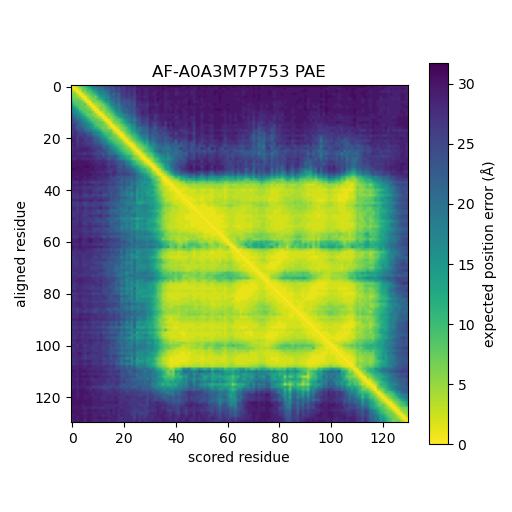LE A 1 66 ? 6.450 3.845 -1.977 1.00 91.62 66 ILE A O 1
ATOM 539 N N . PHE A 1 67 ? 7.248 4.289 0.074 1.00 93.38 67 PHE A N 1
ATOM 540 C CA . PHE A 1 67 ? 6.089 5.078 0.479 1.00 93.38 67 PHE A CA 1
ATOM 541 C C . PHE A 1 67 ? 6.017 6.372 -0.331 1.00 93.38 67 PHE A C 1
ATOM 543 O O . PHE A 1 67 ? 6.988 7.129 -0.386 1.00 93.38 67 PHE A O 1
ATOM 550 N N . CYS A 1 68 ? 4.858 6.632 -0.929 1.00 93.50 68 CYS A N 1
ATOM 551 C CA . CYS A 1 68 ? 4.661 7.781 -1.804 1.00 93.50 68 CYS A CA 1
ATOM 552 C C . CYS A 1 68 ? 3.637 8.776 -1.254 1.00 93.50 68 CYS A C 1
ATOM 554 O O . CYS A 1 68 ? 3.745 9.963 -1.554 1.00 93.50 68 CYS A O 1
ATOM 556 N N . GLY A 1 69 ? 2.676 8.333 -0.438 1.00 93.19 69 GLY A N 1
ATOM 557 C CA . GLY A 1 69 ? 1.798 9.265 0.259 1.00 93.19 69 GLY A CA 1
ATOM 558 C C . GLY A 1 69 ? 0.548 8.657 0.880 1.00 93.19 69 GLY A C 1
ATOM 559 O O . GLY A 1 69 ? 0.335 7.443 0.879 1.00 93.19 69 GLY A O 1
ATOM 560 N N . LEU A 1 70 ? -0.264 9.560 1.427 1.00 94.06 70 LEU A N 1
ATOM 561 C CA . LEU A 1 70 ? -1.542 9.311 2.081 1.00 94.06 70 LEU A CA 1
ATOM 562 C C . LEU A 1 70 ? -2.590 10.263 1.503 1.00 94.06 70 LEU A C 1
ATOM 564 O O . LEU A 1 70 ? -2.328 11.449 1.308 1.00 94.06 70 LEU A O 1
ATOM 568 N N . LYS A 1 71 ? -3.781 9.731 1.244 1.00 93.19 71 LYS A N 1
ATOM 569 C CA . LYS A 1 71 ? -4.978 10.487 0.904 1.00 93.19 71 LYS A CA 1
ATOM 570 C C . LYS A 1 71 ? -6.067 10.116 1.898 1.00 93.19 71 LYS A C 1
ATOM 572 O O . LYS A 1 71 ? -6.511 8.969 1.925 1.00 93.19 71 LYS A O 1
ATOM 577 N N . ASN A 1 72 ? -6.496 11.088 2.690 1.00 92.81 72 ASN A N 1
ATOM 578 C CA . ASN A 1 72 ? -7.673 10.948 3.535 1.00 92.81 72 ASN A CA 1
ATOM 579 C C . ASN A 1 72 ? -8.918 11.129 2.660 1.00 92.81 72 ASN A C 1
ATOM 581 O O . ASN A 1 72 ? -9.027 12.103 1.913 1.00 92.81 72 ASN A O 1
ATOM 585 N N . THR A 1 73 ? -9.845 10.183 2.725 1.00 83.75 73 THR A N 1
ATOM 586 C CA . THR A 1 73 ? -11.130 10.244 2.021 1.00 83.75 73 THR A CA 1
ATOM 587 C C . THR A 1 73 ? -12.265 10.113 3.029 1.00 83.75 73 THR A C 1
ATOM 589 O O . THR A 1 73 ? -12.056 9.656 4.150 1.00 83.75 73 THR A O 1
ATOM 592 N N . GLN A 1 74 ? -13.490 10.464 2.636 1.00 84.12 74 GLN A N 1
ATOM 593 C CA . GLN A 1 74 ? -14.667 10.253 3.495 1.00 84.12 74 GLN A CA 1
ATOM 594 C C . GLN A 1 74 ? -14.873 8.767 3.850 1.00 84.12 74 GLN A C 1
ATOM 596 O O . GLN A 1 74 ? -15.420 8.445 4.903 1.00 84.12 74 GLN A O 1
ATOM 601 N N . ASN A 1 75 ? -14.376 7.869 2.995 1.00 81.75 75 ASN A N 1
ATOM 602 C CA . ASN A 1 75 ? -14.472 6.420 3.154 1.00 81.75 75 ASN A CA 1
ATOM 603 C C . ASN A 1 75 ? -13.284 5.819 3.922 1.00 81.75 75 ASN A C 1
ATOM 605 O O . ASN A 1 75 ? -13.253 4.607 4.129 1.00 81.75 75 ASN A O 1
ATOM 609 N N . GLY A 1 76 ? -12.326 6.650 4.342 1.00 90.00 76 GLY A N 1
ATOM 610 C CA . GLY A 1 76 ? -11.144 6.262 5.101 1.00 90.00 76 GLY A CA 1
ATOM 611 C C . GLY A 1 76 ? -9.827 6.671 4.449 1.00 90.00 76 GLY A C 1
ATOM 612 O O . GLY A 1 76 ? -9.778 7.448 3.491 1.00 90.00 76 GLY A O 1
ATOM 613 N N . ASP A 1 77 ? -8.744 6.125 4.979 1.00 92.69 77 ASP A N 1
ATOM 614 C CA . ASP A 1 77 ? -7.380 6.493 4.640 1.00 92.69 77 ASP A CA 1
ATOM 615 C C . ASP A 1 77 ? -6.801 5.562 3.580 1.00 92.69 77 ASP A C 1
ATOM 617 O O . ASP A 1 77 ? -6.809 4.335 3.718 1.00 92.69 77 ASP A O 1
ATOM 621 N N . LYS A 1 78 ? -6.267 6.161 2.515 1.00 92.94 78 LYS A N 1
ATOM 622 C CA . LYS A 1 78 ? -5.595 5.457 1.426 1.00 92.94 78 LYS A CA 1
ATOM 623 C C . LYS A 1 78 ? -4.116 5.814 1.407 1.00 92.94 78 LYS A C 1
ATOM 625 O O . LYS A 1 78 ? -3.746 6.924 1.029 1.00 92.94 78 LYS A O 1
ATOM 630 N N . TYR A 1 79 ? -3.270 4.853 1.743 1.00 94.50 79 TYR A N 1
ATOM 631 C CA . TYR A 1 79 ? -1.818 4.964 1.623 1.00 94.50 79 TYR A CA 1
ATOM 632 C C . TYR A 1 79 ? -1.375 4.325 0.315 1.00 94.50 79 TYR A C 1
ATOM 634 O O . TYR A 1 79 ? -1.935 3.301 -0.083 1.00 94.50 79 TYR A O 1
ATOM 642 N N . TRP A 1 80 ? -0.366 4.887 -0.345 1.00 93.81 80 TRP A N 1
ATOM 643 C CA . TRP A 1 80 ? 0.176 4.295 -1.564 1.00 93.81 80 TRP A CA 1
ATOM 644 C C . TRP A 1 80 ? 1.689 4.212 -1.584 1.00 93.81 80 TRP A C 1
ATOM 646 O O . TRP A 1 80 ? 2.403 5.054 -1.031 1.00 93.81 80 TRP A O 1
ATOM 656 N N . TYR A 1 81 ? 2.146 3.165 -2.260 1.00 93.69 81 TYR A N 1
ATOM 657 C CA . TYR A 1 81 ? 3.543 2.816 -2.393 1.00 93.69 81 TYR A CA 1
ATOM 658 C C . TYR A 1 81 ? 3.831 2.448 -3.839 1.00 93.69 81 TYR A C 1
ATOM 660 O O . TYR A 1 81 ? 3.084 1.674 -4.439 1.00 93.69 81 TYR A O 1
ATOM 668 N N . ASP A 1 82 ? 4.932 2.953 -4.374 1.00 91.69 82 ASP A N 1
ATOM 669 C CA . ASP A 1 82 ? 5.434 2.539 -5.679 1.00 91.69 82 ASP A CA 1
ATOM 670 C C . ASP A 1 82 ? 6.531 1.488 -5.499 1.00 91.69 82 ASP A C 1
ATOM 672 O O . ASP A 1 82 ? 7.245 1.476 -4.491 1.00 91.69 82 ASP A O 1
ATOM 676 N N . CYS A 1 83 ? 6.687 0.601 -6.481 1.00 89.06 83 CYS A N 1
ATOM 677 C CA . CYS A 1 83 ? 7.849 -0.279 -6.537 1.00 89.06 83 CYS A CA 1
ATOM 678 C C . CYS A 1 83 ? 9.149 0.552 -6.521 1.00 89.06 83 CYS A C 1
ATOM 680 O O . CYS A 1 83 ? 9.226 1.638 -7.114 1.00 89.06 83 CYS A O 1
ATOM 682 N N . SER A 1 84 ? 10.200 0.038 -5.880 1.00 89.25 84 SER A N 1
ATOM 683 C CA . SER A 1 84 ? 11.514 0.691 -5.837 1.00 89.25 84 SER A CA 1
ATOM 684 C C . SER A 1 84 ? 12.116 0.940 -7.225 1.00 89.25 84 SER A C 1
ATOM 686 O O . SER A 1 84 ? 12.821 1.930 -7.426 1.00 89.25 84 SER A O 1
ATOM 688 N N . PHE A 1 85 ? 11.746 0.122 -8.214 1.00 86.62 85 PHE A N 1
ATOM 689 C CA . PHE A 1 85 ? 12.128 0.265 -9.621 1.00 86.62 85 PHE A CA 1
ATOM 690 C C . PHE A 1 85 ? 11.230 1.212 -10.424 1.00 86.62 85 PHE A C 1
ATOM 692 O O . PHE A 1 85 ? 11.330 1.271 -11.651 1.00 86.62 85 PHE A O 1
ATOM 699 N N . SER A 1 86 ? 10.364 1.991 -9.774 1.00 86.50 86 SER A N 1
ATOM 700 C CA . SER A 1 86 ? 9.481 2.956 -10.448 1.00 86.50 86 SER A CA 1
ATOM 701 C C . SER A 1 86 ? 10.236 3.940 -11.342 1.00 86.50 86 SER A C 1
ATOM 703 O O . SER A 1 86 ? 9.827 4.203 -12.473 1.00 86.50 86 SER A O 1
ATOM 705 N N . LYS A 1 87 ? 11.413 4.401 -10.902 1.00 84.06 87 LYS A N 1
ATOM 706 C CA . LYS A 1 87 ? 12.305 5.259 -11.705 1.00 84.06 87 LYS A CA 1
ATOM 707 C C . LYS A 1 87 ? 12.880 4.567 -12.945 1.00 84.06 87 LYS A C 1
ATOM 709 O O . LYS A 1 87 ? 13.263 5.249 -13.889 1.00 84.06 87 LYS A O 1
ATOM 714 N N . HIS A 1 88 ? 12.925 3.238 -12.948 1.00 83.44 88 HIS A N 1
ATOM 715 C CA . HIS A 1 88 ? 13.386 2.424 -14.072 1.00 83.44 88 HIS A CA 1
ATOM 716 C C . HIS A 1 88 ? 12.243 2.004 -15.002 1.00 83.44 88 HIS A C 1
ATOM 718 O O . HIS A 1 88 ? 12.488 1.301 -15.973 1.00 83.44 88 HIS A O 1
ATOM 724 N N . GLY A 1 89 ? 11.011 2.460 -14.748 1.00 80.56 89 GLY A N 1
ATOM 725 C CA . GLY A 1 89 ? 9.848 2.207 -15.599 1.00 80.56 89 GLY A CA 1
ATOM 726 C C . GLY A 1 89 ? 8.886 1.150 -15.062 1.00 80.56 89 GLY A C 1
ATOM 727 O O . GLY A 1 89 ? 7.905 0.850 -15.741 1.00 80.56 89 GLY A O 1
ATOM 728 N N . CYS A 1 90 ? 9.124 0.606 -13.862 1.00 84.19 90 CYS A N 1
ATOM 729 C CA . CYS A 1 90 ? 8.133 -0.233 -13.192 1.00 84.19 90 CYS A CA 1
ATOM 730 C C . CYS A 1 90 ? 6.893 0.597 -12.835 1.00 84.19 90 CYS A C 1
ATOM 732 O O . CYS A 1 90 ? 7.000 1.691 -12.284 1.00 84.19 90 CYS A O 1
ATOM 734 N N . LYS A 1 91 ? 5.703 0.087 -13.155 1.00 84.38 91 LYS A N 1
ATOM 735 C CA . LYS A 1 91 ? 4.429 0.778 -12.886 1.00 84.38 91 LYS A CA 1
ATOM 736 C C . LYS A 1 91 ? 3.613 0.110 -11.787 1.00 84.38 91 LYS A C 1
ATOM 738 O O . LYS A 1 91 ? 2.478 0.521 -11.551 1.00 84.38 91 LYS A O 1
ATOM 743 N N . VAL A 1 92 ? 4.188 -0.898 -11.132 1.00 87.12 92 VAL A N 1
ATOM 744 C CA . VAL A 1 92 ? 3.519 -1.615 -10.056 1.00 87.12 92 VAL A CA 1
ATOM 745 C C . VAL A 1 92 ? 3.406 -0.719 -8.823 1.00 87.12 92 VAL A C 1
ATOM 747 O O . VAL A 1 92 ? 4.372 -0.079 -8.393 1.00 87.12 92 VAL A O 1
ATOM 750 N N . ARG A 1 93 ? 2.198 -0.678 -8.265 1.00 90.69 93 ARG A N 1
ATOM 751 C CA . ARG A 1 93 ? 1.794 0.149 -7.134 1.00 90.69 93 ARG A CA 1
ATOM 752 C C . ARG A 1 93 ? 0.980 -0.670 -6.148 1.00 90.69 93 ARG A C 1
ATOM 754 O 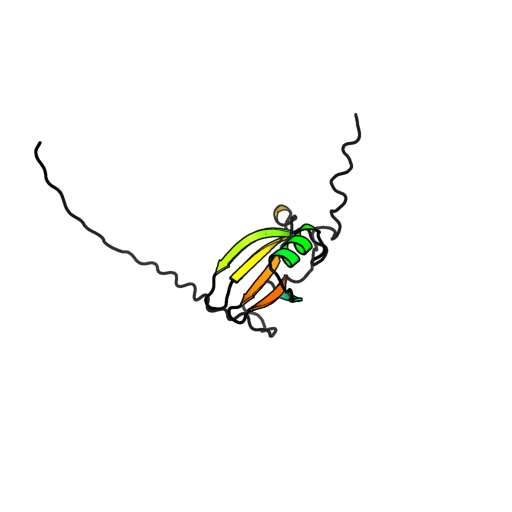O . ARG A 1 93 ? 0.083 -1.408 -6.541 1.00 90.69 93 ARG A O 1
ATOM 761 N N . MET A 1 94 ? 1.228 -0.451 -4.867 1.00 92.38 94 MET A N 1
ATOM 762 C CA . MET A 1 94 ? 0.448 -1.006 -3.770 1.00 92.38 94 MET A CA 1
ATOM 763 C C . MET A 1 94 ? -0.380 0.087 -3.092 1.00 92.38 94 MET A C 1
ATOM 765 O O . MET A 1 94 ? 0.063 1.232 -2.957 1.00 92.38 94 MET A O 1
ATOM 769 N N . PHE A 1 95 ? -1.568 -0.283 -2.620 1.00 91.94 95 PHE A N 1
ATOM 770 C CA . PHE A 1 95 ? -2.404 0.526 -1.747 1.00 91.94 95 PHE A CA 1
ATOM 771 C C . PHE A 1 95 ? -2.696 -0.187 -0.430 1.00 91.94 95 PHE A C 1
ATOM 773 O O . PHE A 1 95 ? -3.019 -1.373 -0.417 1.00 91.94 95 PHE A O 1
ATOM 780 N N . LEU A 1 96 ? -2.664 0.575 0.662 1.00 93.88 96 LEU A N 1
ATOM 781 C CA . LEU A 1 96 ? -3.304 0.202 1.920 1.00 93.88 96 LEU A CA 1
ATOM 782 C C . LEU A 1 96 ? -4.563 1.042 2.069 1.00 93.88 96 LEU A C 1
ATOM 784 O O . LEU A 1 96 ? -4.503 2.267 1.953 1.00 93.88 96 LEU A O 1
ATOM 788 N N . LEU A 1 97 ? -5.684 0.387 2.339 1.00 93.56 97 LEU A N 1
ATOM 789 C CA . LEU A 1 97 ? -6.951 1.043 2.621 1.00 93.56 97 LEU A CA 1
ATOM 790 C C . LEU A 1 97 ? -7.356 0.735 4.060 1.00 93.56 97 LEU A C 1
ATOM 792 O O . LEU A 1 97 ? -7.475 -0.438 4.415 1.00 93.56 97 LEU A O 1
ATOM 796 N N . ILE A 1 98 ? -7.565 1.780 4.858 1.00 93.62 98 ILE A N 1
ATOM 797 C CA . ILE A 1 98 ? -8.144 1.708 6.201 1.00 93.62 98 ILE A CA 1
ATOM 798 C C . ILE A 1 98 ? -9.454 2.474 6.159 1.00 93.62 98 ILE A C 1
ATOM 800 O O . ILE A 1 98 ? -9.459 3.701 6.153 1.00 93.62 98 ILE A O 1
ATOM 804 N N . THR A 1 99 ? -10.566 1.762 6.088 1.00 92.31 99 THR A N 1
ATOM 805 C CA . THR A 1 99 ? -11.885 2.378 5.996 1.00 92.31 99 THR A CA 1
ATOM 806 C C . THR A 1 99 ? -12.422 2.791 7.366 1.00 92.31 99 THR A C 1
ATOM 808 O O . THR A 1 99 ? -11.980 2.299 8.408 1.00 92.31 99 THR A O 1
ATOM 811 N N . SER A 1 100 ? -13.405 3.692 7.379 1.00 88.00 100 SER A N 1
ATOM 812 C CA . SER A 1 100 ? -14.026 4.218 8.607 1.00 88.00 100 SER A CA 1
ATOM 813 C C . SER A 1 100 ? -14.727 3.146 9.460 1.00 88.00 100 SER A C 1
ATOM 815 O O . SER A 1 100 ? -14.857 3.302 10.672 1.00 88.00 100 SER A O 1
ATOM 817 N N . ASP A 1 101 ? -15.140 2.031 8.852 1.00 89.31 101 ASP A N 1
ATOM 818 C CA . ASP A 1 101 ? -15.648 0.822 9.520 1.00 89.31 101 ASP A CA 1
ATOM 819 C C . ASP A 1 101 ? -14.522 -0.115 10.014 1.00 89.31 101 ASP A C 1
ATOM 821 O O . ASP A 1 101 ? -14.774 -1.259 10.385 1.00 89.31 101 ASP A O 1
ATOM 825 N N . ASN A 1 102 ? -13.279 0.380 10.070 1.00 86.44 102 ASN A N 1
ATOM 826 C CA . ASN A 1 102 ? -12.065 -0.334 10.477 1.00 86.44 102 ASN A CA 1
ATOM 827 C C . ASN A 1 102 ? -11.687 -1.528 9.590 1.00 86.44 102 ASN A C 1
ATOM 829 O O . ASN A 1 102 ? -10.912 -2.391 10.017 1.00 86.44 102 ASN A O 1
ATOM 833 N N . VAL A 1 103 ? -12.167 -1.577 8.346 1.00 89.75 103 VAL A N 1
ATOM 834 C CA . VAL A 1 103 ? -11.716 -2.593 7.396 1.00 89.75 103 VAL A CA 1
ATOM 835 C C . VAL A 1 103 ? -10.363 -2.193 6.807 1.00 89.75 103 VAL A C 1
ATOM 837 O O . VAL A 1 103 ? -10.155 -1.084 6.323 1.00 89.75 103 VAL A O 1
ATOM 840 N N . LYS A 1 104 ? -9.410 -3.122 6.874 1.00 94.50 104 LYS A N 1
ATOM 841 C CA . LYS A 1 104 ? -7.995 -2.897 6.568 1.00 94.50 104 LYS A CA 1
ATOM 842 C C . LYS A 1 104 ? -7.537 -3.877 5.502 1.00 94.50 104 LYS A C 1
ATOM 844 O O . LYS A 1 104 ? -7.516 -5.086 5.744 1.00 94.50 104 LYS A O 1
ATOM 849 N N . ARG A 1 105 ? -7.212 -3.374 4.311 1.00 93.81 105 ARG A N 1
ATOM 850 C CA . ARG A 1 105 ? -6.905 -4.205 3.134 1.00 93.81 105 ARG A CA 1
ATOM 851 C C . ARG A 1 105 ? -5.689 -3.707 2.371 1.00 93.81 105 ARG A C 1
ATOM 853 O O . ARG A 1 105 ? -5.452 -2.503 2.290 1.00 93.81 105 ARG A O 1
ATOM 860 N N . VAL A 1 106 ? -4.975 -4.649 1.770 1.00 92.81 106 VAL A N 1
ATOM 861 C 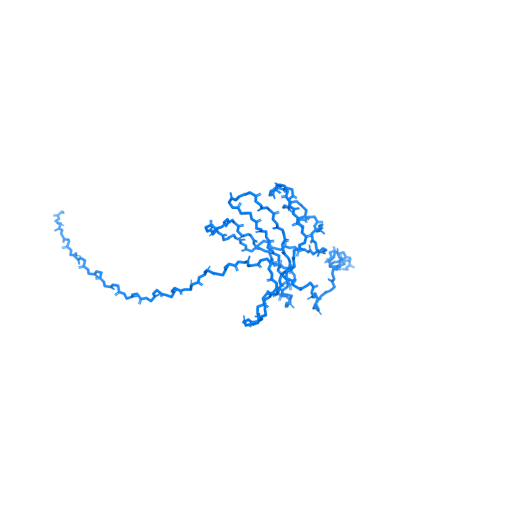CA . VAL A 1 106 ? -3.852 -4.411 0.866 1.00 92.81 106 VAL A CA 1
ATOM 862 C C . VAL A 1 106 ? -4.270 -4.760 -0.553 1.00 92.81 106 VAL A C 1
ATOM 864 O O . VAL A 1 106 ? -4.839 -5.828 -0.790 1.00 92.81 106 VAL A O 1
ATOM 867 N N . PHE A 1 107 ? -3.959 -3.873 -1.490 1.00 91.12 107 PHE A N 1
ATOM 868 C CA . PHE A 1 107 ? -4.172 -4.085 -2.915 1.00 91.12 107 PHE A CA 1
ATOM 869 C C . PHE A 1 107 ? -2.885 -3.833 -3.690 1.00 91.12 107 PHE A C 1
ATOM 871 O O . PHE A 1 107 ? -2.153 -2.903 -3.357 1.00 91.12 107 PHE A O 1
ATOM 878 N N . VAL A 1 108 ? -2.628 -4.604 -4.741 1.00 89.00 108 VAL A N 1
ATOM 879 C CA . VAL A 1 108 ? -1.457 -4.430 -5.613 1.00 89.00 108 VAL A CA 1
ATOM 880 C C . VAL A 1 108 ? -1.922 -4.364 -7.060 1.00 89.00 108 VAL A C 1
ATOM 882 O O . VAL A 1 108 ? -2.796 -5.121 -7.466 1.00 89.00 108 VAL A O 1
ATOM 885 N N . SER A 1 109 ? -1.402 -3.410 -7.831 1.00 86.69 109 SER A N 1
ATOM 886 C CA . SER A 1 109 ? -1.726 -3.314 -9.252 1.00 86.69 109 SER A CA 1
ATOM 887 C C . SER A 1 109 ? -1.176 -4.521 -10.000 1.00 86.69 109 SER A C 1
ATOM 889 O O . SER A 1 109 ? -0.072 -4.932 -9.652 1.00 86.69 109 SER A O 1
ATOM 891 N N . ASN A 1 110 ? -1.885 -4.987 -11.035 1.00 73.19 110 ASN A N 1
ATOM 892 C CA . ASN A 1 110 ? -1.552 -6.139 -11.881 1.00 73.19 110 ASN A CA 1
ATOM 893 C C . ASN A 1 110 ? -0.043 -6.429 -11.879 1.00 73.19 110 ASN A C 1
ATOM 895 O O . ASN A 1 110 ? 0.752 -5.590 -12.309 1.00 73.19 110 ASN A O 1
ATOM 899 N N . ASN A 1 111 ? 0.316 -7.577 -11.307 1.00 61.62 111 ASN A N 1
ATOM 900 C CA . ASN A 1 111 ? 1.628 -7.877 -10.721 1.00 61.62 111 ASN A CA 1
ATOM 901 C C . ASN A 1 111 ? 2.742 -8.129 -11.765 1.00 61.62 111 ASN A C 1
ATOM 903 O O . ASN A 1 111 ? 3.718 -8.820 -11.493 1.00 61.62 111 ASN A O 1
ATOM 907 N N . GLU A 1 112 ? 2.576 -7.617 -12.985 1.00 62.12 112 GLU A N 1
ATOM 908 C CA . GLU A 1 112 ? 3.503 -7.782 -14.102 1.00 62.12 112 GLU A CA 1
ATOM 909 C C . GLU A 1 112 ? 4.687 -6.819 -13.931 1.00 62.12 112 GLU A C 1
ATOM 911 O O . GLU A 1 112 ? 4.679 -5.656 -14.348 1.00 62.12 112 GLU A O 1
ATOM 916 N N . HIS A 1 113 ? 5.733 -7.318 -13.273 1.00 60.81 113 HIS A N 1
ATOM 917 C CA . HIS A 1 113 ? 7.050 -6.690 -13.188 1.00 60.81 113 HIS A CA 1
ATOM 918 C C . HIS A 1 113 ? 7.857 -6.925 -14.472 1.00 60.81 113 HIS A C 1
ATOM 920 O O . HIS A 1 113 ? 8.993 -7.379 -14.436 1.00 60.81 113 HIS A O 1
ATOM 926 N N . ASP A 1 114 ? 7.298 -6.587 -15.635 1.00 59.53 114 ASP A N 1
ATOM 927 C CA . ASP A 1 114 ? 7.894 -6.920 -16.944 1.00 59.53 114 ASP A CA 1
ATOM 928 C C . ASP A 1 114 ? 9.284 -6.304 -17.190 1.00 59.53 114 ASP A C 1
ATOM 930 O O . ASP A 1 114 ? 9.965 -6.642 -18.156 1.00 59.53 114 ASP A O 1
ATOM 934 N N . ASN A 1 115 ? 9.693 -5.351 -16.351 1.00 58.62 115 ASN A N 1
ATOM 935 C CA . ASN A 1 115 ? 10.867 -4.515 -16.571 1.00 58.62 115 ASN A CA 1
ATOM 936 C C . ASN A 1 115 ? 11.970 -4.687 -15.510 1.00 58.62 115 ASN A C 1
ATOM 938 O O . ASN A 1 115 ? 12.963 -3.962 -15.550 1.00 58.62 115 ASN A O 1
ATOM 942 N N . HIS A 1 116 ? 11.804 -5.599 -14.546 1.00 60.66 116 HIS A N 1
ATOM 943 C CA . HIS A 1 116 ? 12.877 -6.024 -13.639 1.00 60.66 116 HIS A CA 1
ATOM 944 C C . HIS A 1 116 ? 12.536 -7.363 -12.974 1.00 60.66 116 HIS A C 1
ATOM 946 O O . HIS A 1 116 ? 11.370 -7.671 -12.757 1.00 60.66 116 HIS A O 1
ATOM 952 N N . GLU A 1 117 ? 13.553 -8.142 -12.606 1.00 61.09 117 GLU A N 1
ATOM 953 C CA . GLU A 1 117 ? 13.339 -9.375 -11.844 1.00 61.09 117 GLU A CA 1
ATOM 954 C C . GLU A 1 117 ? 12.742 -9.066 -10.456 1.00 61.09 117 GLU A C 1
ATOM 956 O O . GLU A 1 117 ? 13.031 -8.026 -9.849 1.00 61.09 117 GLU A O 1
ATOM 961 N N . GLU A 1 118 ? 11.886 -9.971 -9.970 1.00 56.75 118 GLU A N 1
ATOM 962 C CA . GLU A 1 118 ? 11.181 -9.891 -8.677 1.00 56.75 118 GLU A CA 1
ATOM 963 C C . GLU A 1 118 ? 12.167 -9.870 -7.486 1.00 56.75 118 GLU A C 1
ATOM 965 O O . GLU A 1 118 ? 11.867 -9.333 -6.422 1.00 56.75 118 GLU A O 1
ATOM 970 N N . ASP A 1 119 ? 13.396 -10.358 -7.694 1.00 51.91 119 ASP A N 1
ATOM 971 C CA . ASP A 1 119 ? 14.438 -10.505 -6.678 1.00 51.91 119 ASP A CA 1
ATOM 972 C C . ASP A 1 119 ? 15.639 -9.573 -6.901 1.00 51.91 119 ASP A C 1
ATOM 974 O O . ASP A 1 119 ? 16.784 -9.993 -7.047 1.00 51.91 119 ASP A O 1
ATOM 978 N N . ALA A 1 120 ? 15.439 -8.261 -6.801 1.00 49.56 120 ALA A N 1
ATOM 979 C CA . ALA A 1 120 ? 16.574 -7.342 -6.666 1.00 49.56 120 ALA A CA 1
ATOM 980 C C . ALA A 1 120 ? 17.144 -7.272 -5.233 1.00 49.56 120 ALA A C 1
ATOM 982 O O . ALA A 1 120 ? 17.623 -6.226 -4.787 1.00 49.56 120 ALA A O 1
ATOM 983 N N . ARG A 1 121 ? 17.104 -8.382 -4.483 1.00 49.22 121 ARG A N 1
ATOM 984 C CA . ARG A 1 121 ? 17.792 -8.491 -3.184 1.00 49.22 121 ARG A CA 1
ATOM 985 C C . ARG A 1 121 ? 19.314 -8.597 -3.336 1.00 49.22 121 ARG A C 1
ATOM 987 O O . ARG A 1 121 ? 20.013 -8.421 -2.345 1.00 49.22 121 ARG A O 1
ATOM 994 N N . ASP A 1 122 ? 19.824 -8.787 -4.555 1.00 44.16 122 ASP A N 1
ATOM 995 C CA . ASP A 1 122 ? 21.254 -9.013 -4.819 1.00 44.16 122 ASP A CA 1
ATOM 996 C C . ASP A 1 122 ? 22.027 -7.828 -5.433 1.00 44.16 122 ASP A C 1
ATOM 998 O O . ASP A 1 122 ? 23.187 -7.962 -5.816 1.00 44.16 122 ASP A O 1
ATOM 1002 N N . ALA A 1 123 ? 21.466 -6.615 -5.468 1.00 45.25 123 ALA A N 1
ATOM 1003 C CA . ALA A 1 123 ? 22.183 -5.446 -6.002 1.00 45.25 123 ALA A CA 1
ATOM 1004 C C . ALA A 1 123 ? 23.061 -4.690 -4.973 1.00 45.25 123 ALA A C 1
ATOM 1006 O O . ALA A 1 123 ? 23.375 -3.518 -5.178 1.00 45.25 123 ALA A O 1
ATOM 1007 N N . SER A 1 124 ? 23.473 -5.321 -3.864 1.00 44.22 124 SER A N 1
ATOM 1008 C CA . SER A 1 124 ? 24.321 -4.680 -2.833 1.00 44.22 124 SER A CA 1
ATOM 1009 C C . SER A 1 124 ? 25.579 -5.475 -2.448 1.00 44.22 124 SER A C 1
ATOM 1011 O O . SER A 1 124 ? 26.190 -5.196 -1.414 1.00 44.22 124 SER A O 1
ATOM 1013 N N . ALA A 1 125 ? 26.021 -6.439 -3.257 1.00 46.47 125 ALA A N 1
ATOM 1014 C CA . ALA A 1 125 ? 27.223 -7.216 -2.947 1.00 46.47 125 ALA A CA 1
ATOM 1015 C C . ALA A 1 125 ? 28.141 -7.418 -4.159 1.00 46.47 125 ALA A C 1
ATOM 1017 O O . ALA A 1 125 ? 28.595 -8.525 -4.429 1.00 46.47 125 ALA A O 1
ATOM 1018 N N . THR A 1 126 ? 28.469 -6.360 -4.906 1.00 45.00 126 THR A N 1
ATOM 1019 C CA . THR A 1 126 ? 29.6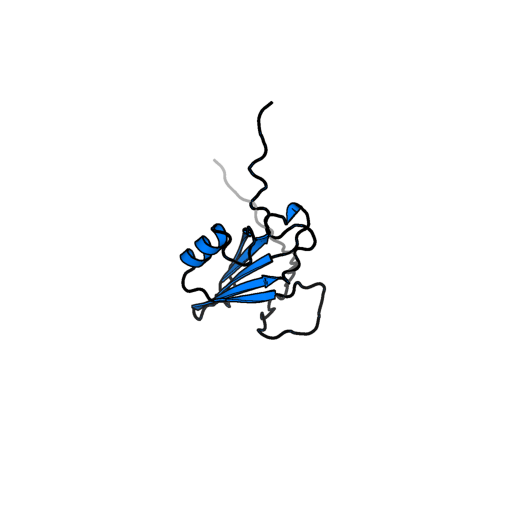47 -6.415 -5.794 1.00 45.00 126 THR A CA 1
ATOM 1020 C C . THR A 1 126 ? 30.308 -5.052 -5.997 1.00 45.00 126 THR A C 1
ATOM 1022 O O . THR A 1 126 ? 30.457 -4.572 -7.112 1.00 45.00 126 THR A O 1
ATOM 1025 N N . THR A 1 127 ? 30.806 -4.457 -4.914 1.00 41.84 127 THR A N 1
ATOM 1026 C CA . THR A 1 127 ? 32.017 -3.625 -5.014 1.00 41.84 127 THR A CA 1
ATOM 1027 C C . THR A 1 127 ? 33.124 -4.357 -4.275 1.00 41.84 127 THR A C 1
ATOM 1029 O O . THR A 1 127 ? 33.514 -4.013 -3.163 1.00 41.84 127 THR A O 1
ATOM 1032 N N . SER A 1 128 ? 33.559 -5.461 -4.882 1.00 45.44 128 SER A N 1
ATOM 1033 C CA . SER A 1 128 ? 34.782 -6.148 -4.494 1.00 45.44 128 SER A CA 1
ATOM 1034 C C . SER A 1 128 ? 35.967 -5.365 -5.053 1.00 45.44 128 SER A C 1
ATOM 1036 O O . SER A 1 128 ? 35.944 -4.937 -6.204 1.00 45.44 128 SER A O 1
ATOM 1038 N N . LEU A 1 129 ? 36.964 -5.187 -4.190 1.00 46.56 129 LEU A N 1
ATOM 1039 C CA . LEU A 1 129 ? 38.253 -4.531 -4.387 1.00 46.56 129 LEU A CA 1
ATOM 1040 C C . LEU A 1 129 ? 38.757 -4.462 -5.839 1.00 46.56 129 LEU A C 1
ATOM 1042 O O . LEU A 1 129 ? 38.936 -5.496 -6.488 1.00 46.56 129 LEU A O 1
ATOM 1046 N N . ARG A 1 130 ? 39.194 -3.263 -6.234 1.00 40.19 130 ARG A N 1
ATOM 1047 C CA . ARG A 1 130 ? 40.537 -3.048 -6.784 1.00 40.19 130 ARG A CA 1
ATOM 1048 C C . ARG A 1 130 ? 41.013 -1.628 -6.525 1.00 40.19 130 ARG A C 1
ATOM 1050 O O . ARG A 1 130 ? 40.187 -0.706 -6.678 1.00 40.19 130 ARG A O 1
#